Protein AF-A0A2T3G205-F1 (afdb_monomer)

Nearest PDB structures (foldseek):
  6yrt-assembly1_E-2  TM=9.159E-01  e=1.410E-05  Thermoplasma acidophilum DSM 1728
  6yrm-assembly1_D  TM=9.136E-01  e=1.073E-04  Thermoplasma acidophilum DSM 1728
  6ys0-assembly1_A-2  TM=9.105E-01  e=1.073E-04  Thermoplasma acidophilum DSM 1728
  6yrh-assembly1_D  TM=9.125E-01  e=1.073E-04  Thermoplasma acidophilum DSM 1728
  3s1w-assembly1_A  TM=9.006E-01  e=1.145E-04  Thermoplasma acidophilum DSM 1728

Sequence (95 aa):
MEFIIDTVNLEDIKEAVEYMPIVGVTSNPSIVKKTSPKDFFQHMKEVRKIIGKERSLHIQVISKECDEIVKEAHRIIEEIDDQVYIKVPVSYEGV

Radius of gyration: 13.33 Å; Cα contacts (8 Å, |Δi|>4): 136; chains: 1; bounding box: 32×33×30 Å

Structure (mmCIF, N/CA/C/O backbone):
data_AF-A0A2T3G205-F1
#
_entry.id   AF-A0A2T3G205-F1
#
loop_
_atom_site.group_PDB
_atom_site.id
_atom_site.type_symbol
_atom_site.label_atom_id
_atom_site.label_alt_id
_atom_site.label_comp_id
_atom_site.label_asym_id
_atom_site.label_entity_id
_atom_site.label_seq_id
_atom_site.pdbx_PDB_ins_code
_atom_site.Cartn_x
_atom_site.Cartn_y
_atom_site.Cartn_z
_atom_site.occupancy
_atom_site.B_iso_or_equiv
_atom_site.auth_seq_id
_atom_site.auth_comp_id
_atom_site.auth_asym_id
_atom_site.auth_atom_id
_atom_site.pdbx_PDB_model_num
ATOM 1 N N . MET A 1 1 ? 2.182 -19.672 -7.888 1.00 88.94 1 MET A N 1
ATOM 2 C CA . MET A 1 1 ? 2.957 -18.957 -6.853 1.00 88.94 1 MET A CA 1
ATOM 3 C C . MET A 1 1 ? 3.109 -17.531 -7.331 1.00 88.94 1 MET A C 1
ATOM 5 O O . MET A 1 1 ? 3.415 -17.352 -8.502 1.00 88.94 1 MET A O 1
ATOM 9 N N . GLU A 1 2 ? 2.845 -16.559 -6.467 1.00 94.56 2 GLU A N 1
ATOM 10 C CA . GLU A 1 2 ? 2.869 -15.131 -6.792 1.00 94.56 2 GLU A CA 1
ATOM 11 C C . GLU A 1 2 ? 3.968 -14.439 -5.986 1.00 94.56 2 GLU A C 1
ATOM 13 O O . GLU A 1 2 ? 4.138 -14.731 -4.802 1.00 94.56 2 GLU A O 1
ATOM 18 N N . PHE A 1 3 ? 4.717 -13.537 -6.624 1.00 97.12 3 PHE A N 1
ATOM 19 C CA . PHE A 1 3 ? 5.747 -12.737 -5.964 1.00 97.12 3 PHE A CA 1
ATOM 20 C C . PHE A 1 3 ? 5.250 -11.305 -5.794 1.00 97.12 3 PHE A C 1
ATOM 22 O O . PHE A 1 3 ? 5.011 -10.603 -6.776 1.00 97.12 3 PHE A O 1
ATOM 29 N N . ILE A 1 4 ? 5.097 -10.874 -4.547 1.00 97.94 4 ILE A N 1
ATOM 30 C CA . ILE A 1 4 ? 4.670 -9.521 -4.191 1.00 97.94 4 ILE A CA 1
ATOM 31 C C . ILE A 1 4 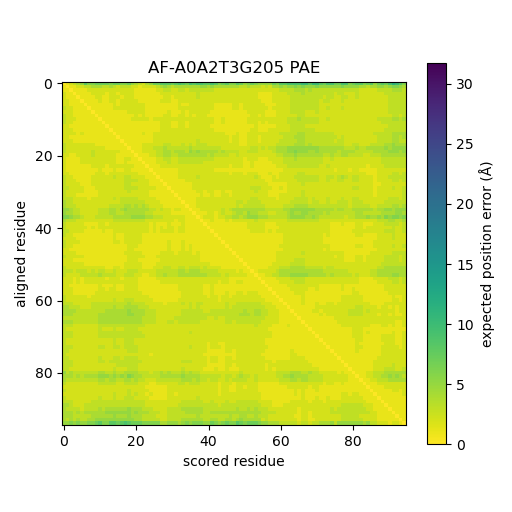? 5.737 -8.948 -3.263 1.00 97.94 4 ILE A C 1
ATOM 33 O O . ILE A 1 4 ? 6.133 -9.603 -2.299 1.00 97.94 4 ILE A O 1
ATOM 37 N N . ILE A 1 5 ? 6.220 -7.745 -3.563 1.00 97.88 5 ILE A N 1
ATOM 38 C CA . ILE A 1 5 ? 7.225 -7.069 -2.731 1.00 97.88 5 ILE A CA 1
ATOM 39 C C . ILE A 1 5 ? 6.546 -6.220 -1.653 1.00 97.88 5 ILE A C 1
ATOM 41 O O . ILE A 1 5 ? 5.510 -5.606 -1.901 1.00 97.88 5 ILE A O 1
ATOM 45 N N . ASP A 1 6 ? 7.128 -6.178 -0.456 1.00 98.00 6 ASP A N 1
ATOM 46 C CA . ASP A 1 6 ? 6.595 -5.436 0.696 1.00 98.00 6 ASP A CA 1
ATOM 47 C C . ASP A 1 6 ? 7.451 -4.192 0.955 1.00 98.00 6 ASP A C 1
ATOM 49 O O . ASP A 1 6 ? 8.346 -4.171 1.800 1.00 98.00 6 ASP A O 1
ATOM 53 N N . THR A 1 7 ? 7.228 -3.158 0.145 1.00 98.12 7 THR A N 1
ATOM 54 C CA . THR A 1 7 ? 7.932 -1.873 0.219 1.00 98.12 7 THR A CA 1
ATOM 55 C C . THR A 1 7 ? 7.099 -0.776 -0.440 1.00 98.12 7 THR A C 1
ATOM 57 O O . THR A 1 7 ? 6.296 -1.043 -1.326 1.00 98.12 7 THR A O 1
ATOM 60 N N . VAL A 1 8 ? 7.306 0.477 -0.030 1.00 98.12 8 VAL A N 1
ATOM 61 C CA . VAL A 1 8 ? 6.813 1.660 -0.761 1.00 98.12 8 VAL A CA 1
ATOM 62 C C . VAL A 1 8 ? 7.962 2.562 -1.218 1.00 98.12 8 VAL A C 1
ATOM 64 O O . VAL A 1 8 ? 7.737 3.700 -1.609 1.00 98.12 8 VAL A O 1
ATOM 67 N N . ASN A 1 9 ? 9.210 2.092 -1.166 1.00 98.25 9 ASN A N 1
ATOM 68 C CA . ASN A 1 9 ? 10.339 2.826 -1.730 1.00 98.25 9 ASN A CA 1
ATOM 69 C C . ASN A 1 9 ?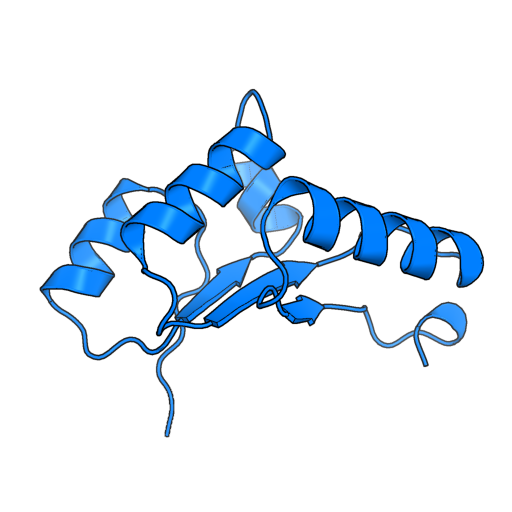 10.267 2.790 -3.264 1.00 98.25 9 ASN A C 1
ATOM 71 O O . ASN A 1 9 ? 10.302 1.720 -3.862 1.00 98.25 9 ASN A O 1
ATOM 75 N N . LEU A 1 10 ? 10.169 3.961 -3.896 1.00 98.25 10 LEU A N 1
ATOM 76 C CA . LEU A 1 10 ? 9.971 4.068 -5.341 1.00 98.25 10 LEU A CA 1
ATOM 77 C C . LEU A 1 10 ? 11.139 3.491 -6.148 1.00 98.25 10 LEU A C 1
ATOM 79 O O . LEU A 1 10 ? 10.902 3.005 -7.248 1.00 98.25 10 LEU A O 1
ATOM 83 N N . 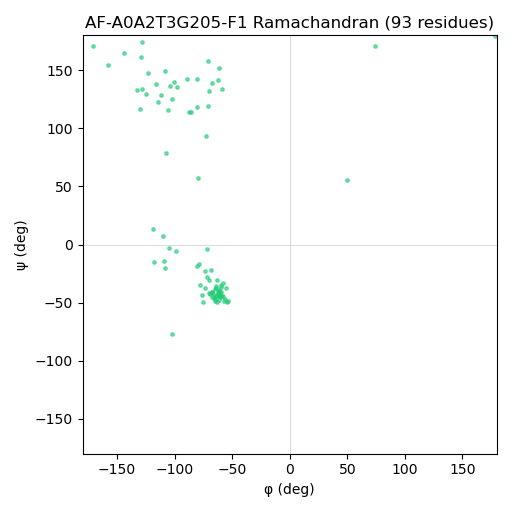GLU A 1 11 ? 12.370 3.540 -5.635 1.00 98.00 11 GLU A N 1
ATOM 84 C CA . GLU A 1 11 ? 13.531 3.023 -6.367 1.00 98.00 11 GLU A CA 1
ATOM 85 C C . GLU A 1 11 ? 13.571 1.493 -6.338 1.00 98.00 11 GLU A C 1
ATOM 87 O O . GLU A 1 11 ? 13.580 0.869 -7.396 1.00 98.00 11 GLU A O 1
ATOM 92 N N . ASP A 1 12 ? 13.422 0.895 -5.152 1.00 98.06 12 ASP A N 1
ATOM 93 C CA . ASP A 1 12 ? 13.325 -0.563 -4.985 1.00 98.06 12 ASP A CA 1
ATOM 94 C C . ASP A 1 12 ? 12.191 -1.155 -5.845 1.00 98.06 12 ASP A C 1
ATOM 96 O O . ASP A 1 12 ? 12.319 -2.241 -6.409 1.00 98.06 12 ASP A O 1
ATOM 100 N N . ILE A 1 13 ? 11.066 -0.437 -5.968 1.00 98.38 13 ILE A N 1
ATOM 101 C CA . ILE A 1 13 ? 9.929 -0.868 -6.792 1.00 98.38 13 ILE A CA 1
ATOM 102 C C . ILE A 1 13 ? 10.277 -0.820 -8.281 1.00 98.38 13 ILE A C 1
ATOM 104 O O . ILE A 1 13 ? 9.919 -1.752 -9.000 1.00 98.38 13 ILE A O 1
ATOM 108 N N . LYS A 1 14 ? 10.959 0.228 -8.764 1.00 98.38 14 LYS A N 1
ATOM 109 C CA . LYS A 1 14 ? 11.383 0.298 -10.173 1.00 98.38 14 LYS A CA 1
ATOM 110 C C . LYS A 1 14 ? 12.326 -0.848 -10.514 1.00 98.38 14 LYS A C 1
ATOM 112 O O . LYS A 1 14 ? 12.085 -1.536 -11.502 1.00 98.38 14 LYS A O 1
ATOM 117 N N . GLU A 1 15 ? 13.335 -1.084 -9.676 1.00 98.19 15 GLU A N 1
ATOM 118 C CA . GLU A 1 15 ? 14.276 -2.190 -9.868 1.00 98.19 15 GLU A CA 1
ATOM 119 C C . GLU A 1 15 ? 13.543 -3.539 -9.866 1.00 98.19 15 GLU A C 1
ATOM 121 O O . GLU A 1 15 ? 13.745 -4.371 -10.749 1.00 98.19 15 GLU A O 1
ATOM 126 N N . ALA A 1 16 ? 12.622 -3.757 -8.925 1.00 97.81 16 ALA A N 1
ATOM 127 C CA . ALA A 1 16 ? 11.863 -5.001 -8.872 1.00 97.81 16 ALA A CA 1
ATOM 128 C C . ALA A 1 16 ? 10.948 -5.200 -10.094 1.00 97.81 16 ALA A C 1
ATOM 130 O O . ALA A 1 16 ? 10.833 -6.322 -10.583 1.00 97.81 16 ALA A O 1
ATOM 131 N N . VAL A 1 17 ? 10.314 -4.139 -10.608 1.00 97.56 17 VAL A N 1
ATOM 132 C CA . VAL A 1 17 ? 9.509 -4.202 -11.843 1.00 97.56 17 VAL A CA 1
ATOM 133 C C . VAL A 1 17 ? 10.374 -4.537 -13.062 1.00 97.56 17 VAL A C 1
ATOM 135 O O . VAL A 1 17 ? 9.901 -5.240 -13.955 1.00 97.56 17 VAL A O 1
ATOM 138 N N . GLU A 1 18 ? 11.613 -4.043 -13.108 1.00 97.62 18 GLU A N 1
ATOM 139 C CA . GLU A 1 18 ? 12.541 -4.258 -14.223 1.00 97.62 18 GLU A CA 1
ATOM 140 C C . GLU A 1 18 ? 13.158 -5.665 -14.214 1.00 97.62 18 GLU A C 1
ATOM 142 O O . GLU A 1 18 ? 13.231 -6.315 -15.258 1.00 97.62 18 GLU A O 1
ATOM 147 N N . TYR A 1 19 ? 13.573 -6.155 -13.043 1.00 97.56 19 TYR A N 1
ATOM 148 C CA . TYR A 1 19 ? 14.417 -7.352 -12.943 1.00 97.56 19 TYR A CA 1
ATOM 149 C C . TYR A 1 19 ? 13.718 -8.594 -12.382 1.00 97.56 19 TYR A C 1
ATOM 151 O O . TYR A 1 19 ? 14.269 -9.693 -12.485 1.00 97.56 19 TYR A O 1
ATOM 159 N N . MET A 1 20 ? 12.533 -8.466 -11.774 1.00 96.06 20 MET A N 1
ATOM 160 C CA . MET A 1 20 ? 11.866 -9.573 -11.081 1.00 96.06 20 MET A CA 1
ATOM 161 C C . MET A 1 20 ? 10.452 -9.841 -11.625 1.00 96.06 20 MET A C 1
ATOM 163 O O . MET A 1 20 ? 9.734 -8.915 -12.001 1.00 96.06 20 MET A O 1
ATOM 167 N N . PRO A 1 21 ? 9.984 -11.106 -11.622 1.00 96.19 21 PRO A N 1
ATOM 168 C CA . PRO A 1 21 ? 8.634 -11.462 -12.058 1.00 96.19 21 PRO A CA 1
ATOM 169 C C . PRO A 1 21 ? 7.591 -11.172 -10.961 1.00 96.19 21 PRO A C 1
ATOM 171 O O . PRO A 1 21 ? 6.885 -12.073 -10.503 1.00 96.19 21 PRO A O 1
ATOM 174 N N . ILE A 1 22 ? 7.518 -9.920 -10.498 1.00 97.94 22 ILE A N 1
ATOM 175 C CA . ILE A 1 22 ? 6.568 -9.502 -9.460 1.00 97.94 22 ILE A CA 1
ATOM 176 C C . ILE A 1 22 ? 5.178 -9.247 -10.045 1.00 97.94 22 ILE A C 1
ATOM 178 O O . ILE A 1 22 ? 5.029 -8.675 -11.130 1.00 97.94 22 ILE A O 1
ATOM 182 N N . VAL A 1 23 ? 4.153 -9.622 -9.285 1.00 98.19 23 VAL A N 1
ATOM 183 C CA . VAL A 1 23 ? 2.739 -9.410 -9.632 1.00 98.19 23 VAL A CA 1
ATOM 184 C C . VAL A 1 23 ? 2.102 -8.273 -8.831 1.00 98.19 23 VAL A C 1
ATOM 186 O O . VAL A 1 23 ? 0.949 -7.920 -9.064 1.00 98.19 23 VAL A O 1
ATOM 189 N N . GLY A 1 24 ? 2.837 -7.663 -7.897 1.00 98.19 24 GLY A N 1
ATOM 190 C CA . GLY A 1 24 ? 2.294 -6.592 -7.074 1.00 98.19 24 GLY A CA 1
ATOM 191 C C . GLY A 1 24 ? 3.234 -6.019 -6.028 1.00 98.19 24 GLY A C 1
ATOM 192 O O . GLY A 1 24 ? 4.361 -6.481 -5.838 1.00 98.19 24 GLY A O 1
ATOM 193 N N . VAL A 1 25 ? 2.698 -5.032 -5.315 1.00 98.56 25 VAL A N 1
ATOM 194 C CA . VAL A 1 25 ? 3.311 -4.373 -4.163 1.00 98.56 25 VAL A CA 1
ATOM 195 C C . VAL A 1 25 ? 2.320 -4.374 -3.003 1.00 98.56 25 VAL A C 1
ATOM 197 O O . VAL A 1 25 ? 1.152 -4.021 -3.172 1.00 98.56 25 VAL A O 1
ATOM 200 N N . THR A 1 26 ? 2.789 -4.740 -1.813 1.00 98.31 26 THR A N 1
ATOM 201 C CA . THR A 1 26 ? 2.059 -4.572 -0.552 1.00 98.31 26 THR A CA 1
ATOM 202 C C . THR A 1 26 ? 2.694 -3.479 0.297 1.00 98.31 26 THR A C 1
ATOM 204 O O . THR A 1 26 ? 3.897 -3.234 0.251 1.00 98.31 26 THR A O 1
ATOM 207 N N . SER A 1 27 ? 1.851 -2.812 1.082 1.00 97.81 27 SER A N 1
ATOM 208 C CA . SER A 1 27 ? 2.260 -1.866 2.109 1.00 97.81 27 SER A CA 1
ATOM 209 C C . SER A 1 27 ? 1.597 -2.188 3.448 1.00 97.81 27 SER A C 1
ATOM 211 O O . SER A 1 27 ? 0.588 -2.895 3.538 1.00 97.81 27 SER A O 1
ATOM 213 N N . ASN A 1 28 ? 2.174 -1.656 4.518 1.00 97.75 28 ASN A N 1
ATOM 214 C CA . ASN A 1 28 ? 1.570 -1.607 5.842 1.00 97.75 28 ASN A CA 1
ATOM 215 C C . ASN A 1 28 ? 1.974 -0.286 6.529 1.00 97.75 28 ASN A C 1
ATOM 217 O O . ASN A 1 28 ? 2.924 0.368 6.076 1.00 97.75 28 ASN A O 1
ATOM 221 N N . PRO A 1 29 ? 1.302 0.123 7.621 1.00 97.75 29 PRO A N 1
ATOM 222 C CA . PRO A 1 29 ? 1.566 1.413 8.258 1.00 97.75 29 PRO A CA 1
ATOM 223 C C . PRO A 1 29 ? 3.021 1.585 8.719 1.00 97.75 29 PRO A C 1
ATOM 225 O O . PRO A 1 29 ? 3.566 2.684 8.641 1.00 97.75 29 PRO A O 1
ATOM 228 N N . SER A 1 30 ? 3.686 0.506 9.147 1.00 97.94 30 SER A N 1
ATOM 229 C CA . SER A 1 30 ? 5.092 0.538 9.570 1.00 97.94 30 SER A CA 1
ATOM 230 C C . SER A 1 30 ? 6.044 0.822 8.406 1.00 97.94 30 SER A C 1
ATOM 232 O O . SER A 1 30 ? 6.974 1.615 8.558 1.00 97.94 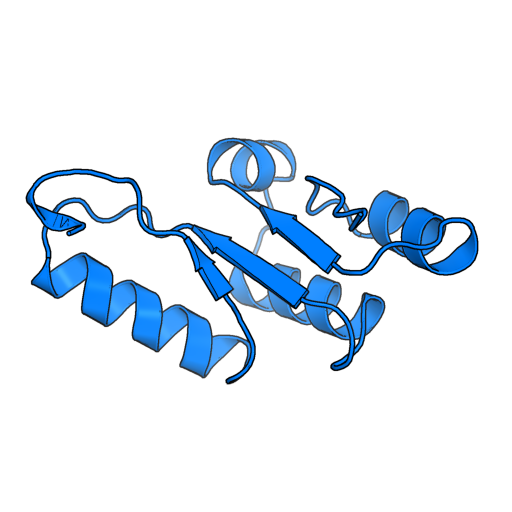30 SER A O 1
ATOM 234 N N . ILE A 1 31 ? 5.801 0.221 7.238 1.00 97.94 31 ILE A N 1
ATOM 235 C CA . ILE A 1 31 ? 6.572 0.469 6.010 1.00 97.94 31 ILE A CA 1
ATOM 236 C C . ILE A 1 31 ? 6.375 1.907 5.539 1.00 97.94 31 ILE A C 1
ATOM 238 O O . ILE A 1 31 ? 7.355 2.616 5.315 1.00 97.94 31 ILE A O 1
ATOM 242 N N . VAL A 1 32 ? 5.123 2.366 5.468 1.00 97.62 32 VAL A N 1
ATOM 243 C CA . VAL A 1 32 ? 4.800 3.743 5.063 1.00 97.62 32 VAL A CA 1
ATOM 244 C C . VAL A 1 32 ? 5.459 4.745 6.011 1.00 97.62 32 VAL A C 1
ATOM 246 O O . VAL A 1 32 ? 6.095 5.692 5.557 1.00 97.62 32 VAL A O 1
ATOM 249 N N . LYS A 1 33 ? 5.401 4.502 7.326 1.00 97.19 33 LYS A N 1
ATOM 250 C CA . LYS A 1 33 ? 6.075 5.333 8.332 1.00 97.19 33 LYS A CA 1
ATOM 251 C C . LYS A 1 33 ? 7.595 5.353 8.156 1.00 97.19 33 LYS A C 1
ATOM 253 O O . LYS A 1 33 ? 8.199 6.402 8.348 1.00 97.19 33 LYS A O 1
ATOM 258 N N . LYS A 1 34 ? 8.216 4.223 7.802 1.00 97.12 34 LYS A N 1
ATOM 259 C CA . LYS A 1 34 ? 9.667 4.137 7.568 1.00 97.12 34 LYS A CA 1
ATOM 260 C C . LYS A 1 34 ? 10.093 4.933 6.331 1.00 97.12 34 LYS A C 1
ATOM 262 O O . LYS A 1 34 ? 11.118 5.604 6.383 1.00 97.12 34 LYS A O 1
ATOM 267 N N . THR A 1 35 ? 9.315 4.880 5.249 1.00 95.94 35 THR A N 1
ATOM 268 C CA . THR A 1 35 ? 9.547 5.703 4.048 1.00 95.94 35 THR A CA 1
ATOM 269 C C . THR A 1 35 ? 9.212 7.177 4.294 1.00 95.94 35 THR A C 1
ATOM 271 O O . THR A 1 35 ? 9.818 8.053 3.686 1.00 95.94 35 THR A O 1
ATOM 274 N N . SER A 1 36 ? 8.287 7.450 5.219 1.00 95.94 36 SER A N 1
ATOM 275 C CA . SER A 1 36 ? 7.883 8.784 5.671 1.00 95.94 36 SER A CA 1
ATOM 276 C C . SER A 1 36 ? 7.555 9.753 4.519 1.00 95.94 36 SER A C 1
ATOM 278 O O . SER A 1 36 ? 8.143 10.840 4.446 1.00 95.94 36 SER A O 1
ATOM 280 N N . PRO A 1 37 ? 6.630 9.394 3.605 1.00 96.12 37 PRO A N 1
ATOM 281 C CA . PRO A 1 37 ? 6.245 10.278 2.513 1.00 96.12 37 PRO A CA 1
ATOM 282 C C . PRO A 1 37 ? 5.622 11.570 3.055 1.00 96.12 37 PRO A C 1
ATOM 284 O O . PRO A 1 37 ? 4.863 11.549 4.022 1.00 96.12 37 PRO A O 1
ATOM 287 N N . LYS A 1 38 ? 5.926 12.706 2.415 1.00 95.69 38 LYS A N 1
ATOM 288 C CA . LYS A 1 38 ? 5.320 14.004 2.770 1.00 95.69 38 LYS A CA 1
ATOM 289 C C . LYS A 1 38 ? 3.812 14.019 2.517 1.00 95.69 38 LYS A C 1
ATOM 291 O O . LYS A 1 38 ? 3.071 14.617 3.286 1.00 95.69 38 LYS A O 1
ATOM 296 N N . ASP A 1 39 ? 3.394 13.367 1.436 1.00 97.94 39 ASP A N 1
ATOM 297 C CA . ASP A 1 39 ? 2.003 13.177 1.047 1.00 97.94 39 ASP A CA 1
ATOM 298 C C . ASP A 1 39 ? 1.796 11.694 0.743 1.00 97.94 39 ASP A C 1
ATOM 300 O O . ASP A 1 39 ? 2.426 11.139 -0.159 1.00 97.94 39 ASP A O 1
ATOM 304 N N . PHE A 1 40 ? 0.937 11.050 1.529 1.00 97.69 40 PHE A N 1
ATOM 305 C CA . PHE A 1 40 ? 0.642 9.632 1.387 1.00 97.69 40 PHE A CA 1
ATOM 306 C C . PHE A 1 40 ? -0.017 9.307 0.041 1.00 97.69 40 PHE A C 1
ATOM 308 O O . PHE A 1 40 ? 0.442 8.402 -0.653 1.00 97.69 40 PHE A O 1
ATOM 315 N N . PHE A 1 41 ? -1.058 10.042 -0.356 1.00 98.25 41 PHE A N 1
ATOM 316 C CA . PHE A 1 41 ? -1.819 9.716 -1.562 1.00 98.25 41 PHE A CA 1
ATOM 317 C C . PHE A 1 41 ? -1.004 9.975 -2.819 1.00 98.25 41 PHE A C 1
ATOM 319 O O . PHE A 1 41 ? -0.985 9.128 -3.711 1.00 98.25 41 PHE A O 1
ATOM 326 N N . GLN A 1 42 ? -0.267 11.089 -2.873 1.00 98.44 42 GLN A N 1
ATOM 327 C CA . GLN A 1 42 ? 0.630 11.341 -3.999 1.00 98.44 42 GLN A CA 1
ATOM 328 C C . GLN A 1 42 ? 1.700 10.250 -4.108 1.00 98.44 42 GLN A C 1
ATOM 330 O O . GLN A 1 42 ? 1.979 9.765 -5.202 1.00 98.44 42 GLN A O 1
ATOM 335 N N . HIS A 1 43 ? 2.269 9.816 -2.983 1.00 98.56 43 HIS A N 1
ATOM 336 C CA . HIS A 1 43 ? 3.280 8.761 -2.974 1.00 98.56 43 HIS A CA 1
ATOM 337 C C . HIS A 1 43 ? 2.728 7.420 -3.471 1.00 98.56 43 HIS A C 1
ATOM 339 O O . HIS A 1 43 ? 3.353 6.761 -4.301 1.00 98.56 43 HIS A O 1
ATOM 345 N N . MET A 1 44 ? 1.533 7.030 -3.024 1.00 98.44 44 MET A N 1
ATOM 346 C CA . MET A 1 44 ? 0.905 5.785 -3.475 1.00 98.44 44 MET A CA 1
ATOM 347 C C . MET A 1 44 ? 0.450 5.848 -4.943 1.00 98.44 44 MET A C 1
ATOM 349 O O . MET A 1 44 ? 0.531 4.835 -5.638 1.00 98.44 44 MET A O 1
ATOM 353 N N . LYS A 1 45 ? 0.065 7.027 -5.455 1.00 98.50 45 LYS A N 1
ATOM 354 C CA . LYS A 1 45 ? -0.162 7.260 -6.896 1.00 98.50 45 LYS A CA 1
ATOM 355 C C . LYS A 1 45 ? 1.114 7.036 -7.714 1.00 98.50 45 LYS A C 1
ATOM 357 O O . LYS A 1 45 ? 1.053 6.420 -8.777 1.00 98.50 45 LYS A O 1
ATOM 362 N N . GLU A 1 46 ? 2.275 7.469 -7.220 1.00 98.62 46 GLU A N 1
ATOM 363 C CA . GLU A 1 46 ? 3.554 7.187 -7.889 1.00 98.62 46 GLU A CA 1
ATOM 364 C C . GLU A 1 46 ? 3.893 5.691 -7.865 1.00 98.62 46 GLU A C 1
ATOM 366 O O . GLU A 1 46 ? 4.271 5.144 -8.901 1.00 98.62 46 GLU A O 1
ATOM 371 N N . VAL A 1 47 ? 3.680 4.997 -6.736 1.00 98.56 47 VAL A N 1
ATOM 372 C CA . VAL A 1 47 ? 3.804 3.526 -6.679 1.00 98.56 47 VAL A CA 1
ATOM 373 C C . VAL A 1 47 ? 2.924 2.883 -7.750 1.00 98.56 47 VAL A C 1
ATOM 375 O O . VAL A 1 47 ? 3.406 2.071 -8.541 1.00 98.56 47 VAL A O 1
ATOM 378 N N . ARG A 1 48 ? 1.652 3.290 -7.825 1.00 98.44 48 ARG A N 1
ATOM 379 C CA . ARG A 1 48 ? 0.691 2.773 -8.803 1.00 98.44 48 ARG A CA 1
ATOM 380 C C . ARG A 1 48 ? 1.150 2.967 -10.243 1.00 98.44 48 ARG A C 1
ATOM 382 O O . ARG A 1 48 ? 1.060 2.041 -11.050 1.00 98.44 48 ARG A O 1
ATOM 389 N N . LYS A 1 49 ? 1.664 4.156 -10.552 1.00 98.38 49 LYS A N 1
ATOM 390 C CA . LYS A 1 49 ? 2.196 4.508 -11.869 1.00 98.38 49 LYS A CA 1
ATOM 391 C C . LYS A 1 49 ? 3.392 3.638 -12.258 1.00 98.38 49 LYS A C 1
ATOM 393 O O . LYS A 1 49 ? 3.466 3.225 -13.411 1.00 98.38 49 LYS A O 1
ATOM 398 N N . ILE A 1 50 ? 4.295 3.344 -11.319 1.00 98.31 50 ILE A N 1
ATOM 399 C CA . ILE A 1 50 ? 5.477 2.504 -11.574 1.00 98.31 50 ILE A CA 1
ATOM 400 C C . ILE A 1 50 ? 5.067 1.056 -11.864 1.00 98.31 50 ILE A C 1
ATOM 402 O O . ILE A 1 50 ? 5.565 0.453 -12.812 1.00 98.31 50 ILE A O 1
ATOM 406 N N . ILE A 1 51 ? 4.150 0.493 -11.073 1.00 97.88 51 ILE A N 1
ATOM 407 C CA . ILE A 1 51 ? 3.789 -0.928 -11.200 1.00 97.88 51 ILE A CA 1
ATOM 408 C C . ILE A 1 51 ? 2.789 -1.202 -12.337 1.00 97.88 51 ILE A C 1
ATOM 410 O O . ILE A 1 51 ? 2.686 -2.346 -12.792 1.00 97.88 51 ILE A O 1
ATOM 414 N N . GLY A 1 52 ? 2.086 -0.164 -12.812 1.00 97.62 52 GLY A N 1
ATOM 415 C CA . GLY A 1 52 ? 1.047 -0.240 -13.844 1.00 97.62 52 GLY A CA 1
ATOM 416 C C . GLY A 1 52 ? -0.261 -0.856 -13.338 1.00 97.62 52 GLY A C 1
ATOM 417 O O . GLY A 1 52 ? -0.300 -1.385 -12.228 1.00 97.62 52 GLY A O 1
ATOM 418 N N . LYS A 1 53 ? -1.334 -0.806 -14.152 1.00 95.88 53 LYS A N 1
ATOM 419 C CA . LYS A 1 53 ? -2.669 -1.329 -13.783 1.00 95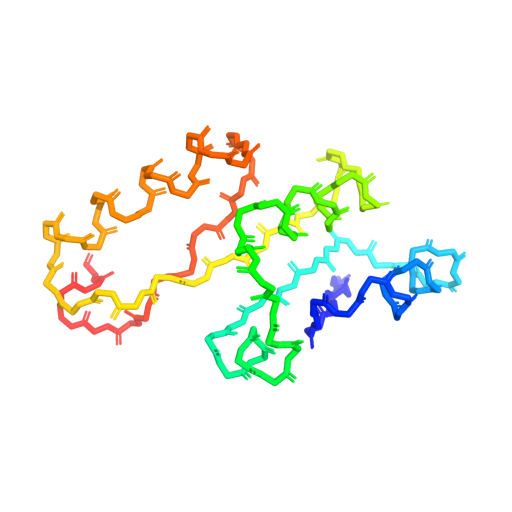.88 53 LYS A CA 1
ATOM 420 C C . LYS A 1 53 ? -2.753 -2.864 -13.655 1.00 95.88 53 LYS A C 1
ATOM 422 O O . LYS A 1 53 ? -3.568 -3.372 -12.894 1.00 95.88 53 LYS A O 1
ATOM 427 N N . GLU A 1 54 ? -1.830 -3.581 -14.292 1.00 95.62 54 GLU A N 1
ATOM 428 C CA . GLU A 1 54 ? -1.771 -5.054 -14.311 1.00 95.62 54 GLU A CA 1
ATOM 429 C C . GLU A 1 54 ? -1.289 -5.691 -12.994 1.00 95.62 54 GLU A C 1
ATOM 431 O O . GLU A 1 54 ? -1.548 -6.863 -12.740 1.00 95.62 54 GLU A O 1
ATOM 436 N N . ARG A 1 55 ? -0.558 -4.944 -12.155 1.00 97.88 55 ARG A N 1
ATOM 437 C CA . ARG A 1 55 ? 0.015 -5.453 -10.897 1.00 97.88 55 ARG A CA 1
ATOM 438 C C . ARG A 1 55 ? -0.774 -4.964 -9.696 1.00 97.88 55 ARG A C 1
ATOM 440 O O . ARG A 1 55 ? -1.080 -3.780 -9.612 1.00 97.88 55 ARG A O 1
ATOM 447 N N . SER A 1 56 ? -1.056 -5.837 -8.736 1.00 98.25 56 SER A N 1
ATOM 448 C CA . SER A 1 56 ? -1.859 -5.470 -7.564 1.00 98.25 56 SER A CA 1
ATOM 449 C C . SER A 1 56 ? -1.133 -4.469 -6.657 1.00 98.25 56 SER A C 1
ATOM 451 O O . SER A 1 56 ? 0.059 -4.638 -6.388 1.00 98.25 56 SER A O 1
ATOM 453 N N . LEU A 1 57 ? -1.859 -3.480 -6.133 1.00 98.69 57 LEU A N 1
ATOM 454 C CA . LEU A 1 57 ? -1.394 -2.580 -5.077 1.00 98.69 57 LEU A CA 1
ATOM 455 C C . LEU A 1 57 ? -2.222 -2.818 -3.817 1.00 98.69 57 LEU A C 1
ATOM 457 O O . LEU A 1 57 ? -3.441 -2.684 -3.863 1.00 98.69 57 LEU A O 1
ATOM 461 N N . HIS A 1 58 ? -1.571 -3.152 -2.702 1.00 98.62 58 HIS A N 1
ATOM 462 C CA . HIS A 1 58 ? -2.254 -3.437 -1.439 1.00 98.62 58 HIS A CA 1
ATOM 463 C C . HIS A 1 58 ? -1.957 -2.369 -0.388 1.00 98.62 58 HIS A C 1
ATOM 465 O O . HIS A 1 58 ? -0.791 -2.072 -0.098 1.00 98.62 58 HIS A O 1
ATOM 471 N N . ILE A 1 59 ? -3.007 -1.819 0.220 1.00 98.56 59 ILE A N 1
ATOM 472 C CA . ILE A 1 59 ? -2.927 -0.717 1.188 1.00 98.56 59 ILE A CA 1
ATOM 473 C C . ILE A 1 59 ? -3.770 -1.048 2.405 1.00 98.56 59 ILE A C 1
ATOM 475 O O . ILE A 1 59 ? -4.907 -1.481 2.273 1.00 98.56 59 ILE A O 1
ATOM 479 N N . GLN A 1 60 ? -3.206 -0.858 3.595 1.00 98.56 60 GLN A N 1
ATOM 480 C CA . GLN A 1 60 ? -3.869 -1.218 4.843 1.00 98.56 60 GLN A CA 1
ATOM 481 C C . GLN A 1 60 ? -4.552 -0.029 5.507 1.00 98.56 60 GLN A C 1
ATOM 483 O O . GLN A 1 60 ? -3.928 1.024 5.640 1.00 98.56 60 GLN A O 1
ATOM 488 N N . VAL A 1 61 ? -5.781 -0.243 5.985 1.00 98.38 61 VAL A N 1
ATOM 489 C CA . VAL A 1 61 ? -6.475 0.717 6.852 1.00 98.38 61 VAL 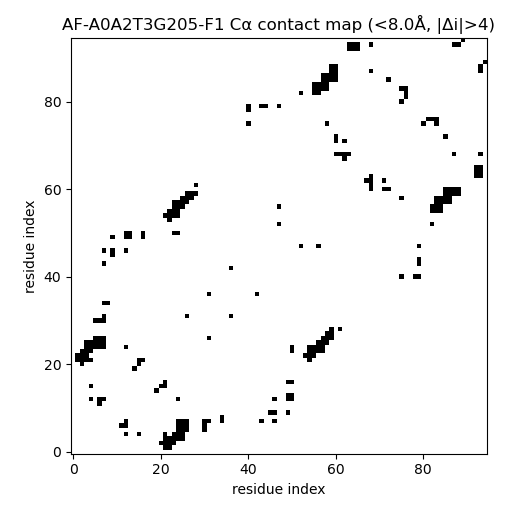A CA 1
ATOM 490 C C . VAL A 1 61 ? -5.855 0.764 8.253 1.00 98.38 61 VAL A C 1
ATOM 492 O O . VAL A 1 61 ? -5.202 -0.194 8.698 1.00 98.38 61 VAL A O 1
ATOM 495 N N . ILE A 1 62 ? -6.071 1.868 8.968 1.00 97.44 62 ILE A N 1
ATOM 496 C CA . ILE A 1 62 ? -5.603 2.059 10.352 1.00 97.44 62 ILE A CA 1
ATOM 497 C C . ILE A 1 62 ? -6.732 2.257 11.367 1.00 97.44 62 ILE A C 1
ATOM 499 O O . ILE A 1 62 ? -6.483 2.143 12.573 1.00 97.44 62 ILE A O 1
ATOM 503 N N . SER A 1 63 ? -7.945 2.552 10.900 1.00 98.00 63 SER A N 1
ATOM 504 C CA . SER A 1 63 ? -9.130 2.694 11.746 1.00 98.00 63 SER A CA 1
ATOM 505 C C . SER A 1 63 ? -9.464 1.402 12.493 1.00 98.00 63 SER A C 1
ATOM 507 O O . SER A 1 63 ? -9.130 0.300 12.056 1.00 98.00 63 SER A O 1
ATOM 509 N N . LYS A 1 64 ? -10.098 1.550 13.661 1.00 97.00 64 LYS A N 1
ATOM 510 C CA . LYS A 1 64 ? -10.445 0.430 14.551 1.00 97.00 64 LYS A CA 1
ATOM 511 C C . LYS A 1 64 ? -11.932 0.105 14.593 1.00 97.00 64 LYS A C 1
ATOM 513 O O . LYS A 1 64 ? -12.252 -1.003 14.985 1.00 97.00 64 LYS A O 1
ATOM 518 N N . GLU A 1 65 ? -12.781 1.048 14.204 1.00 98.06 65 GLU A N 1
ATOM 519 C CA . GLU A 1 65 ? -14.240 0.919 14.200 1.00 98.06 65 GLU A CA 1
ATOM 520 C C . GLU A 1 65 ? -14.715 0.613 12.776 1.00 98.06 65 GLU A C 1
ATOM 522 O O . GLU A 1 65 ? -14.206 1.228 11.831 1.00 98.06 65 GLU A O 1
ATOM 527 N N . CYS A 1 66 ? -15.691 -0.284 12.614 1.00 98.06 66 CYS A N 1
ATOM 528 C CA . CYS A 1 66 ? -16.150 -0.752 11.301 1.00 98.06 66 CYS A CA 1
ATOM 529 C C . CYS A 1 66 ? -16.556 0.392 10.349 1.00 98.06 66 CYS A C 1
ATOM 531 O O . CYS A 1 66 ? -16.055 0.478 9.226 1.00 98.06 66 CYS A O 1
ATOM 533 N N . ASP A 1 67 ? -17.375 1.341 10.814 1.00 98.25 67 ASP A N 1
ATOM 534 C CA . ASP A 1 67 ? -17.823 2.474 9.988 1.00 98.25 67 ASP A CA 1
ATOM 535 C C . ASP A 1 67 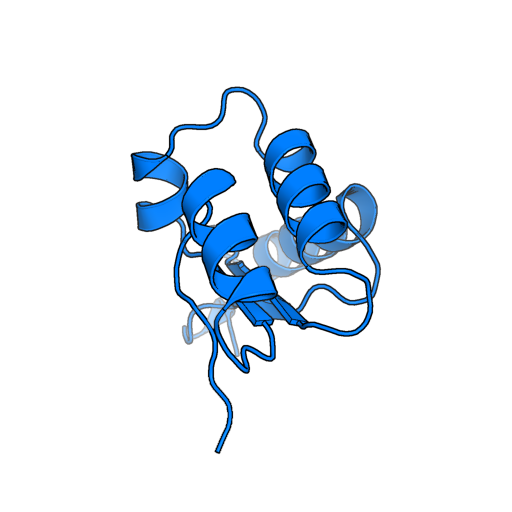? -16.653 3.336 9.481 1.00 98.25 67 ASP A C 1
ATOM 537 O O . ASP A 1 67 ? -16.669 3.830 8.351 1.00 98.25 67 ASP A O 1
ATOM 541 N N . GLU A 1 68 ? -15.618 3.515 10.304 1.00 98.50 68 GLU A N 1
ATOM 542 C CA . GLU A 1 68 ? -14.430 4.288 9.936 1.00 98.50 68 GLU A CA 1
ATOM 543 C C . GLU A 1 68 ? -13.491 3.485 9.027 1.00 98.50 68 GLU A C 1
ATOM 545 O O . GLU A 1 68 ? -12.933 4.053 8.089 1.00 98.50 68 GLU A O 1
ATOM 550 N N . ILE A 1 69 ? -13.382 2.164 9.223 1.00 98.62 69 ILE A N 1
ATOM 551 C CA . ILE A 1 69 ? -12.676 1.252 8.307 1.00 98.62 69 ILE A CA 1
ATOM 552 C C . ILE A 1 69 ? -13.257 1.367 6.894 1.00 98.62 69 ILE A C 1
ATOM 554 O O . ILE A 1 69 ? -12.504 1.521 5.931 1.00 98.62 69 ILE A O 1
ATOM 558 N N . VAL A 1 70 ? -14.587 1.342 6.766 1.00 98.31 70 VAL A N 1
ATOM 559 C CA . VAL A 1 70 ? -15.273 1.444 5.470 1.00 98.31 70 VAL A CA 1
ATOM 560 C C . VAL A 1 70 ? -15.042 2.815 4.827 1.00 98.31 70 VAL A C 1
ATOM 562 O O . VAL A 1 70 ? -14.679 2.888 3.651 1.00 98.31 70 VAL A O 1
ATOM 565 N N . LYS A 1 71 ? -15.180 3.913 5.583 1.00 98.50 71 LYS A N 1
ATOM 566 C CA . LYS A 1 71 ? -14.900 5.271 5.071 1.00 98.50 71 LYS A CA 1
ATOM 567 C C . LYS A 1 71 ? -13.451 5.428 4.614 1.00 98.50 71 LYS A C 1
ATOM 569 O O . LYS A 1 71 ? -13.194 6.015 3.563 1.00 98.50 71 LYS A O 1
ATOM 574 N N . GLU A 1 72 ? -12.504 4.909 5.390 1.00 98.31 72 GLU A N 1
ATOM 575 C CA . GLU A 1 72 ? -11.079 4.954 5.066 1.00 98.31 72 GLU A CA 1
ATOM 576 C C . GLU A 1 72 ? -10.774 4.152 3.795 1.00 98.31 72 GLU A C 1
ATOM 578 O O . GLU A 1 72 ? -10.081 4.653 2.908 1.00 98.31 72 GLU A O 1
ATOM 583 N N . ALA A 1 73 ? -11.347 2.951 3.665 1.00 98.38 73 ALA A N 1
ATOM 584 C CA . ALA A 1 73 ? -11.230 2.115 2.474 1.00 98.38 73 ALA A CA 1
ATOM 585 C C . ALA A 1 73 ? -11.729 2.837 1.211 1.00 98.38 73 ALA A C 1
ATOM 587 O O . ALA A 1 73 ? -11.011 2.891 0.210 1.00 98.38 73 ALA A O 1
ATOM 588 N N . HIS A 1 74 ? -12.919 3.448 1.270 1.00 98.31 74 HIS A N 1
ATOM 589 C CA . HIS A 1 74 ? -13.469 4.219 0.152 1.00 98.31 74 HIS A CA 1
ATOM 590 C C . HIS A 1 74 ? -12.590 5.409 -0.216 1.00 98.31 74 HIS A C 1
ATOM 592 O O . HIS A 1 74 ? -12.283 5.593 -1.391 1.00 98.31 74 HIS A O 1
ATOM 598 N N . ARG A 1 75 ? -12.102 6.160 0.776 1.00 98.31 75 ARG A N 1
ATOM 599 C CA . ARG A 1 75 ? -11.190 7.279 0.528 1.00 98.31 75 ARG A CA 1
ATOM 600 C C . ARG A 1 75 ? -9.904 6.831 -0.171 1.00 98.31 75 ARG A C 1
ATOM 602 O O . ARG A 1 75 ? -9.426 7.524 -1.061 1.00 98.31 75 ARG A O 1
ATOM 609 N N . ILE A 1 76 ? -9.329 5.692 0.226 1.00 98.38 76 ILE A N 1
ATOM 610 C CA . ILE A 1 76 ? -8.125 5.140 -0.417 1.00 98.38 76 ILE A CA 1
ATOM 611 C C . ILE A 1 76 ? -8.392 4.823 -1.893 1.00 98.38 76 ILE A C 1
ATOM 613 O O . ILE A 1 76 ? -7.569 5.162 -2.744 1.00 98.38 76 ILE A O 1
ATOM 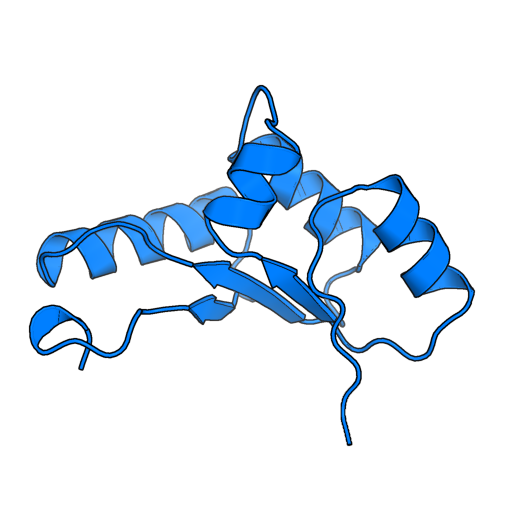617 N N . ILE A 1 77 ? -9.535 4.204 -2.192 1.00 98.06 77 ILE A N 1
ATOM 618 C CA . ILE A 1 77 ? -9.945 3.857 -3.558 1.00 98.06 77 ILE A CA 1
ATOM 619 C C . ILE A 1 77 ? -10.183 5.116 -4.404 1.00 98.06 77 ILE A C 1
ATOM 621 O O . ILE A 1 77 ? -9.683 5.204 -5.523 1.00 98.06 77 ILE A O 1
ATOM 625 N N . GLU A 1 78 ? -10.909 6.098 -3.866 1.00 98.25 78 GLU A N 1
ATOM 626 C CA . GLU A 1 78 ? -11.208 7.365 -4.548 1.00 98.25 78 GLU A CA 1
ATOM 627 C C . GLU A 1 78 ? -9.945 8.165 -4.862 1.00 98.25 78 GLU A C 1
ATOM 629 O O . GLU A 1 78 ? -9.815 8.735 -5.946 1.00 98.25 78 GLU A O 1
ATOM 634 N N . GLU A 1 79 ? -9.006 8.207 -3.919 1.00 98.25 79 GLU A N 1
ATOM 635 C CA . GLU A 1 79 ? -7.765 8.937 -4.110 1.00 98.25 79 GLU A CA 1
ATOM 636 C C . GLU A 1 79 ? -6.823 8.221 -5.072 1.00 98.25 79 GLU A C 1
ATOM 638 O O . GLU A 1 79 ? -6.146 8.905 -5.824 1.00 98.25 79 GLU A O 1
ATOM 643 N N . ILE A 1 80 ? -6.730 6.888 -5.075 1.00 97.31 80 ILE A N 1
ATOM 644 C CA . ILE A 1 80 ? -5.692 6.168 -5.834 1.00 97.31 80 ILE A CA 1
ATOM 645 C C . ILE A 1 80 ? -6.252 5.569 -7.126 1.00 97.31 80 ILE A C 1
ATOM 647 O O . ILE A 1 80 ? -5.968 6.102 -8.199 1.00 97.31 80 ILE A O 1
ATOM 651 N N . ASP A 1 81 ? -6.987 4.457 -7.031 1.00 96.19 81 ASP A N 1
ATOM 652 C CA . ASP A 1 81 ? -7.799 3.868 -8.099 1.00 96.19 81 ASP A CA 1
ATOM 653 C C . ASP A 1 81 ? -8.693 2.722 -7.580 1.00 96.19 81 ASP A C 1
ATOM 655 O O . ASP A 1 81 ? -8.553 2.236 -6.456 1.00 96.19 81 ASP A O 1
ATOM 659 N N . ASP A 1 82 ? -9.597 2.268 -8.450 1.00 95.44 82 ASP A N 1
ATOM 660 C CA . ASP A 1 82 ? -10.598 1.217 -8.248 1.00 95.44 82 ASP A CA 1
ATOM 661 C C . ASP A 1 82 ? -10.050 -0.220 -8.179 1.00 95.44 82 ASP A C 1
ATOM 663 O O . ASP A 1 82 ? -10.811 -1.155 -7.932 1.00 95.44 82 ASP A O 1
ATOM 667 N N . GLN A 1 83 ? -8.745 -0.419 -8.379 1.00 96.19 83 GLN A N 1
ATOM 668 C CA . GLN A 1 83 ? -8.081 -1.728 -8.352 1.00 96.19 83 GLN A CA 1
ATOM 669 C C . GLN A 1 83 ? -7.158 -1.909 -7.137 1.00 96.19 83 GLN A C 1
ATOM 671 O O . GLN A 1 83 ? -6.415 -2.895 -7.064 1.00 96.19 83 GLN A O 1
ATOM 676 N N . VAL A 1 84 ? -7.171 -0.971 -6.186 1.00 97.94 84 VAL A N 1
ATOM 677 C CA . VAL A 1 84 ? -6.434 -1.108 -4.926 1.00 97.94 84 VAL A CA 1
ATOM 678 C C . VAL A 1 84 ? -7.075 -2.185 -4.051 1.00 97.94 84 VAL A C 1
ATOM 680 O O . VAL A 1 84 ? -8.275 -2.181 -3.788 1.00 97.94 84 VAL A O 1
ATOM 683 N N . TYR A 1 85 ? -6.242 -3.084 -3.531 1.00 98.25 85 TYR A N 1
ATOM 684 C CA . TYR A 1 85 ? -6.637 -4.081 -2.545 1.00 98.25 85 TYR A CA 1
ATOM 685 C C . TYR A 1 85 ? -6.540 -3.479 -1.144 1.00 98.25 85 TYR A C 1
ATOM 687 O O . TYR A 1 85 ? -5.449 -3.167 -0.655 1.00 98.25 85 TYR A O 1
ATOM 695 N N . ILE A 1 86 ? -7.686 -3.328 -0.485 1.00 98.44 86 ILE A N 1
ATOM 696 C CA . ILE A 1 86 ? -7.740 -2.837 0.888 1.00 98.44 86 ILE A CA 1
ATOM 697 C C . ILE A 1 86 ? -7.431 -3.980 1.853 1.00 98.44 86 ILE A C 1
ATOM 699 O O . ILE A 1 86 ? -8.143 -4.980 1.924 1.00 98.44 86 ILE A O 1
ATOM 703 N N . LYS A 1 87 ? -6.356 -3.822 2.622 1.00 98.38 87 LYS A N 1
ATOM 704 C CA . LYS A 1 87 ? -5.983 -4.728 3.706 1.00 98.38 87 LYS A CA 1
ATOM 705 C C . LYS A 1 87 ? -6.690 -4.275 4.979 1.00 98.38 87 LYS A C 1
ATOM 707 O O . LYS A 1 87 ? -6.376 -3.218 5.526 1.00 98.38 87 LYS A O 1
ATOM 712 N N . VAL A 1 88 ? -7.606 -5.099 5.470 1.00 98.25 88 VAL A N 1
ATOM 713 C CA . VAL A 1 88 ? -8.274 -4.900 6.759 1.00 98.25 88 VAL A CA 1
ATOM 714 C C . VAL A 1 88 ? -7.645 -5.847 7.783 1.0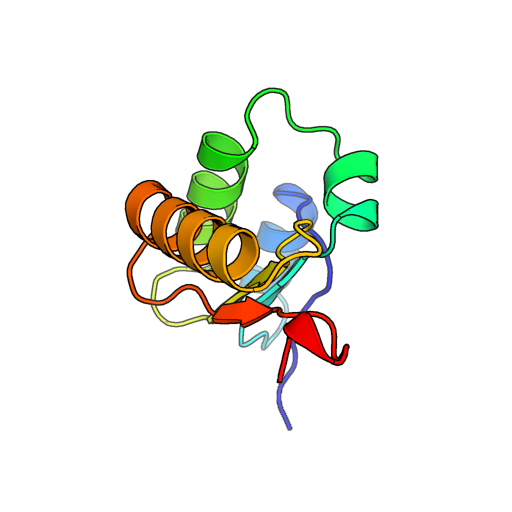0 98.25 88 VAL A C 1
ATOM 716 O O . VAL A 1 88 ? -7.557 -7.050 7.523 1.00 98.25 88 VAL A O 1
ATOM 719 N N . PRO A 1 89 ? -7.142 -5.347 8.926 1.00 97.12 89 PRO A N 1
ATOM 720 C CA . PRO A 1 89 ? -6.694 -6.211 10.010 1.00 97.12 89 PRO A CA 1
ATOM 721 C C . PRO A 1 89 ? -7.840 -7.104 10.494 1.00 97.12 89 PRO A C 1
ATOM 723 O O . PRO A 1 89 ? -8.935 -6.617 10.750 1.00 97.12 89 PRO A O 1
ATOM 726 N N . VAL A 1 90 ? -7.577 -8.400 10.666 1.00 97.56 90 VAL A N 1
ATOM 727 C CA . VAL A 1 90 ? -8.589 -9.353 11.142 1.00 97.56 90 VAL A CA 1
ATOM 728 C C . VAL A 1 90 ? -8.847 -9.126 12.636 1.00 97.56 90 VAL A C 1
ATOM 730 O O . VAL A 1 90 ? -8.139 -9.650 13.497 1.00 97.56 90 VAL A O 1
ATOM 733 N N . SER A 1 91 ? -9.849 -8.306 12.932 1.00 96.62 91 SER A N 1
ATOM 734 C CA . SER A 1 91 ? -10.396 -8.014 14.261 1.00 96.62 91 SER A CA 1
ATOM 735 C C . SER A 1 91 ? -11.916 -8.219 14.237 1.00 96.62 91 SER A C 1
ATOM 737 O O . SER A 1 91 ? -12.478 -8.454 13.173 1.00 96.62 91 SER A O 1
ATOM 739 N N . TYR A 1 92 ? -12.601 -8.112 15.382 1.00 97.75 92 TYR A N 1
ATOM 740 C CA . TYR A 1 92 ? -14.072 -8.182 15.403 1.00 97.75 92 TYR A CA 1
ATOM 741 C C . TYR A 1 92 ? -14.738 -7.096 14.551 1.00 97.75 92 TYR A C 1
ATOM 743 O O . TYR A 1 92 ? -15.757 -7.360 13.937 1.00 97.75 92 TYR A O 1
ATOM 751 N N . GLU A 1 93 ? -14.147 -5.903 14.498 1.00 97.56 93 GLU A N 1
ATOM 752 C CA . GLU A 1 93 ? -14.637 -4.783 13.684 1.00 97.56 93 GLU A CA 1
ATOM 753 C C . GLU A 1 93 ? -14.253 -4.917 12.200 1.00 97.56 93 GLU A C 1
ATOM 755 O O . GLU A 1 93 ? -14.794 -4.213 11.354 1.00 97.56 93 GLU A O 1
ATOM 760 N N . GLY A 1 94 ? -13.286 -5.783 11.879 1.00 96.00 94 GLY A N 1
ATOM 761 C CA . GLY A 1 94 ? -12.756 -5.960 10.526 1.00 96.00 94 GLY A CA 1
ATOM 762 C C . GLY A 1 94 ? -13.331 -7.147 9.745 1.00 96.00 94 GLY A C 1
ATOM 763 O O . GLY A 1 94 ? -12.964 -7.303 8.580 1.00 96.00 94 GLY A O 1
ATOM 764 N N . VAL A 1 95 ? -14.162 -7.992 10.368 1.00 91.88 95 VAL A N 1
ATOM 765 C CA . VAL A 1 95 ? -14.805 -9.185 9.771 1.00 91.88 95 VAL A CA 1
ATOM 766 C C . VAL A 1 95 ? -16.294 -8.934 9.596 1.00 91.88 95 VAL A C 1
ATOM 768 O O . VAL A 1 95 ? -16.800 -9.257 8.499 1.00 91.88 95 VAL A O 1
#

Solvent-accessible surface area (backbone atoms only — not comparable to full-atom values): 5641 Å² total; per-residue (Å²): 140,84,42,64,48,83,54,81,54,66,65,65,49,50,51,39,66,75,77,44,90,57,49,31,36,32,52,42,71,70,52,49,58,72,68,53,60,94,45,64,65,65,49,52,42,49,52,45,64,72,61,36,89,90,27,47,43,33,46,50,68,84,60,78,48,44,74,50,37,52,53,50,49,50,51,54,30,74,71,62,41,93,71,58,42,73,41,66,64,91,43,88,52,53,110

Mean predicted aligned error: 2.14 Å

InterPro domains:
  IPR001585 Transaldolase/Fructose-6-phosphate aldolase [PF00923] (4-95)
  IPR013785 Aldolase-type TIM barrel [G3DSA:3.20.20.70] (1-95)
  IPR018225 Transaldolase, active site [PS01054] (24-32)

Foldseek 3Di:
DAAEAEALPLVVLLCCLVPHPHQAYEYDPVRCVVVVDPDDLVSVLSSCVSNDPRHEYEDEDDDDALVVLVVRVVVSCVSHHPRHHYDYPPDPRRD

Organism: NCBI:txid1982626

pLDDT: mean 97.59, std 1.39, range [88.94, 98.69]

Secondary structure (DSSP, 8-state):
---EEE---HHHHHHHHHHS---EEE--HHHHHHH--SSHHHHHHHHHHHH-TTSEEEEE----SHHHHHHHHHHHHHHS-TTEEEE---STTT-